Protein AF-A0A850CE57-F1 (afdb_monomer_lite)

Sequence (57 aa):
KAQGAQRIAAVCYFIAPGILCDTAIESARDAGVVHTGEPLGAAPELLDLIAKRAAEA

Structure (mmCIF, N/CA/C/O backbone):
data_AF-A0A850CE57-F1
#
_entry.id   AF-A0A850CE57-F1
#
loop_
_atom_site.group_PDB
_atom_site.id
_atom_site.type_symbol
_atom_site.label_atom_id
_atom_site.label_alt_id
_atom_site.label_comp_id
_atom_site.label_asym_id
_atom_site.label_entity_id
_atom_site.label_seq_id
_atom_site.pdbx_PDB_ins_code
_atom_site.Cartn_x
_atom_site.Cartn_y
_atom_site.Cartn_z
_atom_site.occupancy
_atom_site.B_iso_or_equiv
_atom_site.auth_seq_id
_atom_site.auth_comp_id
_atom_site.auth_asym_id
_atom_site.auth_atom_id
_atom_site.pdbx_PDB_model_num
ATOM 1 N N . LYS A 1 1 ? -6.886 15.783 28.350 1.00 65.31 1 LYS A N 1
ATOM 2 C CA . LYS A 1 1 ? -6.068 15.294 27.210 1.00 65.31 1 LYS A CA 1
ATOM 3 C C . LYS A 1 1 ? -7.016 14.954 26.066 1.00 65.31 1 LYS A C 1
ATOM 5 O O . LYS A 1 1 ? -8.069 14.401 26.354 1.00 65.31 1 LYS A O 1
ATOM 10 N N . ALA A 1 2 ? -6.698 15.323 24.823 1.00 80.38 2 ALA A N 1
ATOM 11 C CA . ALA A 1 2 ? -7.499 14.915 23.666 1.00 80.38 2 ALA A CA 1
ATOM 12 C C . ALA A 1 2 ? -7.396 13.392 23.477 1.00 80.38 2 ALA A C 1
ATOM 14 O O . ALA A 1 2 ? -6.334 12.825 23.722 1.00 80.38 2 ALA A O 1
ATOM 15 N N . GLN A 1 3 ? -8.486 12.740 23.069 1.00 87.62 3 GLN A N 1
ATOM 16 C CA . GLN A 1 3 ? -8.567 11.274 22.979 1.00 87.62 3 GLN A CA 1
ATOM 17 C C . GLN A 1 3 ? -7.790 10.679 21.784 1.00 87.62 3 GLN A C 1
ATOM 19 O O . GLN A 1 3 ? -7.699 9.464 21.669 1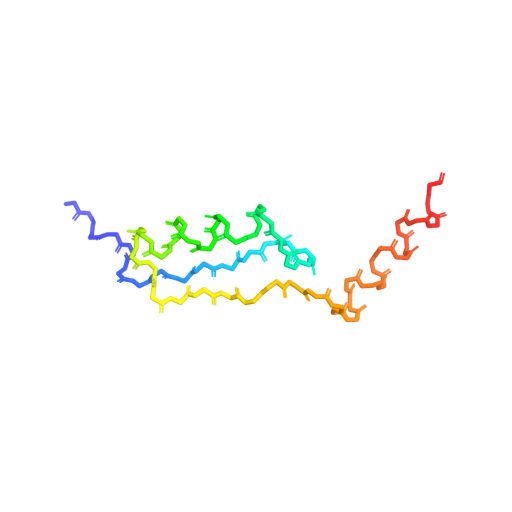.00 87.62 3 GLN A O 1
ATOM 24 N N . GLY A 1 4 ? -7.213 11.511 20.908 1.00 92.38 4 GLY A N 1
ATOM 25 C CA . GLY A 1 4 ? -6.546 11.060 19.683 1.00 92.38 4 GLY A CA 1
ATOM 26 C C . GLY A 1 4 ? -7.526 10.601 18.596 1.00 92.38 4 GLY A C 1
ATOM 27 O O . GLY A 1 4 ? -8.748 10.635 18.776 1.00 92.38 4 GLY A O 1
ATOM 28 N N . ALA A 1 5 ? -6.984 10.196 17.446 1.00 93.38 5 ALA A N 1
ATOM 29 C CA . ALA A 1 5 ? -7.775 9.595 16.376 1.00 93.38 5 ALA A CA 1
ATOM 30 C C . ALA A 1 5 ? -8.248 8.195 16.797 1.00 93.38 5 ALA A C 1
ATOM 32 O O . ALA A 1 5 ? -7.449 7.378 17.236 1.00 93.38 5 ALA A O 1
ATOM 33 N N . GLN A 1 6 ? -9.549 7.929 16.657 1.00 93.50 6 GLN A N 1
ATOM 34 C CA . GLN A 1 6 ? -10.171 6.689 17.149 1.00 93.50 6 GLN A CA 1
ATOM 35 C C . GLN A 1 6 ? -10.157 5.544 16.130 1.00 93.50 6 GLN A C 1
ATOM 37 O O . GLN A 1 6 ? -10.345 4.388 16.487 1.00 93.50 6 GLN A O 1
ATOM 42 N N . ARG A 1 7 ? -9.999 5.862 14.842 1.00 95.38 7 ARG A N 1
ATOM 43 C CA . ARG A 1 7 ? -9.987 4.891 13.743 1.00 95.38 7 ARG A CA 1
ATOM 44 C C . ARG A 1 7 ? -8.940 5.333 12.739 1.00 95.38 7 ARG A C 1
ATOM 46 O O . ARG A 1 7 ? -9.084 6.395 12.139 1.00 95.38 7 ARG A O 1
ATOM 53 N N . ILE A 1 8 ? -7.889 4.537 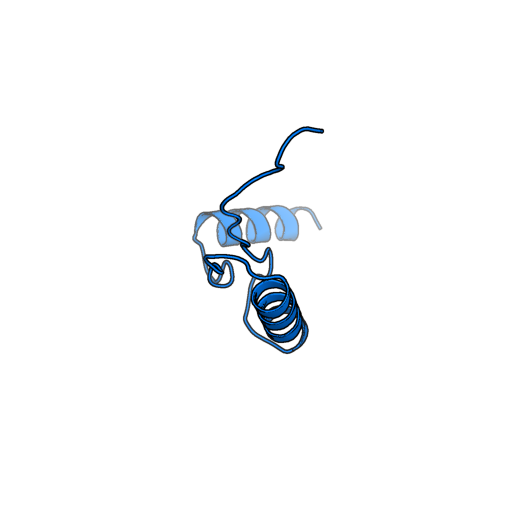12.601 1.00 96.56 8 ILE A N 1
ATOM 54 C CA . ILE A 1 8 ? -6.744 4.840 11.744 1.00 96.56 8 ILE A CA 1
ATOM 55 C C . ILE A 1 8 ? -6.678 3.768 10.666 1.00 96.56 8 ILE A C 1
ATOM 57 O O . ILE A 1 8 ? -6.678 2.584 10.984 1.00 96.56 8 ILE A O 1
ATOM 61 N N . ALA A 1 9 ? -6.629 4.185 9.406 1.00 97.00 9 ALA A N 1
ATOM 62 C CA . ALA A 1 9 ? -6.291 3.319 8.285 1.00 97.00 9 ALA A CA 1
ATOM 63 C C . ALA A 1 9 ? -4.873 3.656 7.813 1.00 97.00 9 ALA A C 1
ATOM 65 O O . ALA A 1 9 ? -4.470 4.819 7.858 1.00 97.00 9 ALA A O 1
ATOM 66 N N . ALA A 1 10 ? -4.133 2.650 7.358 1.00 95.56 10 ALA A N 1
ATOM 67 C CA . ALA A 1 10 ? -2.803 2.812 6.786 1.00 95.56 10 ALA A CA 1
ATOM 68 C C . ALA A 1 10 ? -2.818 2.420 5.307 1.00 95.56 10 ALA A C 1
ATOM 70 O O . ALA A 1 10 ? -3.398 1.406 4.936 1.00 95.56 10 ALA A O 1
ATOM 71 N N . VAL A 1 11 ? -2.165 3.206 4.459 1.00 94.44 11 VAL A N 1
ATOM 72 C CA . VAL A 1 11 ? -1.962 2.880 3.042 1.00 94.44 11 VAL A CA 1
ATOM 73 C C . VAL A 1 11 ? -0.471 2.946 2.770 1.00 94.44 11 VAL A C 1
ATOM 75 O O . VAL A 1 11 ? 0.200 3.871 3.233 1.00 94.44 11 VAL A O 1
ATOM 78 N N . CYS A 1 12 ? 0.058 1.951 2.065 1.00 89.62 12 CYS A N 1
ATOM 79 C CA . CYS A 1 12 ? 1.476 1.892 1.763 1.00 89.62 12 CYS A CA 1
ATOM 80 C C . CYS A 1 12 ? 1.772 2.565 0.412 1.00 89.62 12 CYS A C 1
ATOM 82 O O . CYS A 1 12 ? 1.040 2.409 -0.559 1.00 89.62 12 CYS A O 1
ATOM 84 N N . TYR A 1 13 ? 2.868 3.321 0.345 1.00 91.88 13 TYR A N 1
ATOM 85 C CA . TYR A 1 13 ? 3.335 3.973 -0.888 1.00 91.88 13 TYR A CA 1
ATOM 86 C C . TYR A 1 13 ? 4.320 3.086 -1.668 1.00 91.88 13 TYR A C 1
ATOM 88 O O . TYR A 1 13 ? 5.227 3.576 -2.341 1.00 91.88 13 TYR A O 1
ATOM 96 N N . PHE A 1 14 ? 4.169 1.764 -1.560 1.00 94.25 14 PHE A N 1
ATOM 97 C CA . PHE A 1 14 ? 4.940 0.816 -2.357 1.00 94.25 14 PHE A CA 1
ATOM 98 C C . PHE A 1 14 ? 4.236 0.564 -3.686 1.00 94.25 14 PHE A C 1
ATOM 100 O O . PHE A 1 14 ? 3.015 0.438 -3.744 1.00 94.25 14 PHE A O 1
ATOM 107 N N . ILE A 1 15 ? 5.021 0.474 -4.759 1.00 94.25 15 ILE A N 1
ATOM 108 C CA . ILE A 1 15 ? 4.509 0.200 -6.108 1.00 94.25 15 ILE A CA 1
ATOM 109 C C . ILE A 1 15 ? 4.124 -1.275 -6.248 1.00 94.25 15 ILE A C 1
ATOM 111 O O . ILE A 1 15 ? 3.161 -1.605 -6.925 1.00 94.25 15 ILE A O 1
ATOM 115 N N . ALA A 1 16 ? 4.858 -2.171 -5.593 1.00 93.12 16 ALA A N 1
ATOM 116 C CA . ALA A 1 16 ? 4.654 -3.608 -5.689 1.00 93.12 16 ALA A CA 1
ATOM 117 C C . ALA A 1 16 ? 4.718 -4.272 -4.303 1.00 93.12 16 ALA A C 1
ATOM 119 O O . ALA A 1 16 ? 5.313 -3.697 -3.383 1.00 93.12 16 ALA A O 1
ATOM 120 N N . PRO A 1 17 ? 4.142 -5.479 -4.153 1.00 93.06 17 PRO A N 1
ATOM 121 C CA . PRO A 1 17 ? 4.341 -6.314 -2.972 1.00 93.06 17 PRO A CA 1
ATOM 122 C C . PRO A 1 17 ? 5.814 -6.685 -2.751 1.00 93.06 17 PRO A C 1
ATOM 124 O O . PRO A 1 17 ? 6.647 -6.573 -3.655 1.00 93.06 17 PRO A O 1
ATOM 127 N N . GLY A 1 18 ? 6.121 -7.191 -1.558 1.00 94.81 18 GLY A N 1
ATOM 128 C CA . GLY A 1 18 ? 7.441 -7.695 -1.192 1.00 94.81 18 GLY A CA 1
ATOM 129 C C . GLY A 1 18 ? 7.799 -7.369 0.252 1.00 94.81 18 GLY A C 1
ATOM 130 O O . GLY A 1 18 ? 7.083 -6.630 0.920 1.00 94.81 18 GLY A O 1
ATOM 131 N N . ILE A 1 19 ? 8.959 -7.853 0.704 1.00 96.88 19 ILE A N 1
ATOM 132 C CA . ILE A 1 19 ? 9.360 -7.867 2.124 1.00 96.88 19 ILE A CA 1
ATOM 133 C C . ILE A 1 19 ? 9.121 -6.525 2.831 1.00 96.88 19 ILE A C 1
ATOM 135 O O . ILE A 1 19 ? 8.549 -6.496 3.911 1.00 96.88 19 ILE A O 1
ATOM 139 N N . LEU A 1 20 ? 9.528 -5.399 2.234 1.00 95.19 20 LEU A N 1
ATOM 140 C CA . LEU A 1 20 ? 9.349 -4.083 2.865 1.00 95.19 20 LEU A CA 1
ATOM 141 C C . LEU A 1 20 ? 7.878 -3.674 2.981 1.00 95.19 20 LEU A C 1
ATOM 143 O O . LEU A 1 20 ? 7.479 -3.083 3.983 1.00 95.19 20 LEU A O 1
ATOM 147 N N . CYS A 1 21 ? 7.085 -3.984 1.958 1.00 95.94 21 CYS A N 1
ATOM 148 C CA . CYS A 1 21 ? 5.659 -3.721 1.960 1.00 95.94 21 CYS A CA 1
ATOM 149 C C . CYS A 1 21 ? 4.943 -4.597 2.990 1.00 95.94 21 CYS A C 1
ATOM 151 O O . CYS A 1 21 ? 4.143 -4.090 3.775 1.00 95.94 21 CYS A O 1
ATOM 153 N N . ASP A 1 22 ? 5.273 -5.884 3.018 1.00 94.69 22 ASP A N 1
ATOM 154 C CA . ASP A 1 22 ? 4.648 -6.873 3.890 1.00 94.69 22 ASP A CA 1
ATOM 155 C C . ASP A 1 22 ? 4.950 -6.552 5.361 1.00 94.69 22 ASP A C 1
ATOM 157 O O . ASP A 1 22 ? 4.023 -6.387 6.152 1.00 94.69 22 ASP A O 1
ATOM 161 N N . THR A 1 23 ? 6.218 -6.292 5.703 1.00 96.25 23 THR A N 1
ATOM 162 C CA . THR A 1 23 ? 6.629 -5.888 7.059 1.00 96.25 23 THR A CA 1
ATOM 163 C C . THR A 1 23 ? 5.950 -4.591 7.511 1.00 96.25 23 THR A C 1
ATOM 165 O O . THR A 1 23 ? 5.559 -4.458 8.671 1.00 96.25 23 THR A O 1
ATOM 168 N N . ALA A 1 24 ? 5.789 -3.609 6.616 1.00 95.62 24 ALA A N 1
ATOM 169 C CA . ALA A 1 24 ? 5.114 -2.357 6.954 1.00 95.62 24 ALA A CA 1
ATOM 170 C C . ALA A 1 24 ? 3.615 -2.566 7.228 1.00 95.62 24 ALA A C 1
ATOM 172 O O . ALA A 1 24 ? 3.067 -1.976 8.161 1.00 95.62 24 ALA A O 1
ATOM 173 N N . ILE A 1 25 ? 2.955 -3.413 6.433 1.00 95.69 25 ILE A N 1
ATOM 174 C CA . ILE A 1 25 ? 1.545 -3.773 6.616 1.00 95.69 25 ILE A CA 1
ATOM 175 C C . ILE A 1 25 ? 1.353 -4.539 7.929 1.00 95.69 25 ILE A C 1
ATOM 177 O O . ILE A 1 25 ? 0.426 -4.227 8.677 1.00 95.69 25 ILE A O 1
ATOM 181 N N . GLU A 1 26 ? 2.225 -5.499 8.235 1.00 96.19 26 GLU A N 1
ATOM 182 C CA . GLU A 1 26 ? 2.202 -6.251 9.495 1.00 96.19 26 GLU A CA 1
ATOM 183 C C . GLU A 1 26 ? 2.379 -5.323 10.699 1.00 96.19 26 GLU A C 1
ATOM 185 O O . GLU A 1 26 ? 1.539 -5.314 11.596 1.00 96.19 26 GLU A O 1
ATOM 190 N N . SER A 1 27 ? 3.378 -4.438 10.665 1.00 96.38 27 SER A N 1
ATOM 191 C CA . SER A 1 27 ? 3.598 -3.460 11.735 1.00 96.38 27 SER A CA 1
ATOM 192 C C . SER A 1 27 ? 2.395 -2.531 11.947 1.00 96.38 27 SER A C 1
ATOM 194 O O . SER A 1 27 ? 2.051 -2.212 13.087 1.00 96.38 27 SER A O 1
ATOM 196 N N . ALA A 1 28 ? 1.720 -2.112 10.872 1.00 96.12 28 ALA A N 1
ATOM 197 C CA . ALA A 1 28 ? 0.514 -1.296 10.979 1.00 96.12 28 ALA A CA 1
ATOM 198 C C . ALA A 1 28 ? -0.643 -2.072 11.629 1.00 96.12 28 ALA A C 1
ATOM 200 O O . ALA A 1 28 ? -1.363 -1.523 12.466 1.00 96.12 28 ALA A O 1
ATOM 201 N N . ARG A 1 29 ? -0.813 -3.352 11.276 1.00 95.88 29 ARG A N 1
ATOM 202 C CA . ARG A 1 29 ? -1.825 -4.229 11.885 1.00 95.88 29 ARG A CA 1
ATOM 203 C C . ARG A 1 29 ? -1.569 -4.426 13.374 1.00 95.88 29 ARG A C 1
ATOM 205 O O . ARG A 1 29 ? -2.503 -4.260 14.154 1.00 95.88 29 ARG A O 1
ATOM 212 N N . ASP A 1 30 ? -0.323 -4.674 13.767 1.00 97.56 30 ASP A N 1
ATOM 213 C CA . ASP A 1 30 ? 0.070 -4.818 15.174 1.00 97.56 30 ASP A CA 1
ATOM 214 C C . ASP A 1 30 ? -0.191 -3.539 15.986 1.00 97.56 30 ASP A C 1
ATOM 216 O O . ASP A 1 30 ? -0.523 -3.598 17.170 1.00 97.56 30 ASP A O 1
ATOM 220 N N . ALA A 1 31 ? -0.114 -2.370 15.342 1.00 95.94 31 ALA A N 1
ATOM 221 C CA . ALA A 1 31 ? -0.459 -1.081 15.941 1.00 95.94 31 ALA A CA 1
ATOM 222 C C . ALA A 1 31 ? -1.978 -0.817 16.049 1.00 95.94 31 ALA A C 1
ATOM 224 O O . ALA A 1 31 ? -2.382 0.205 16.608 1.00 95.94 31 ALA A O 1
ATOM 225 N N . GLY A 1 32 ? -2.830 -1.710 15.534 1.00 96.38 32 GLY A N 1
ATOM 226 C CA . GLY A 1 32 ? -4.286 -1.630 15.669 1.00 96.38 32 GLY A CA 1
ATOM 227 C C . GLY A 1 32 ? -4.991 -0.774 14.614 1.00 96.38 32 GLY A C 1
ATOM 228 O O . GLY A 1 32 ? -6.075 -0.247 14.880 1.00 96.38 32 GLY A O 1
ATOM 229 N N . VAL A 1 33 ? -4.409 -0.608 13.419 1.00 97.19 33 VAL A N 1
ATOM 230 C CA . VAL A 1 33 ? -5.121 0.055 12.313 1.00 97.19 33 VAL A CA 1
ATOM 231 C C . VAL A 1 33 ? -6.369 -0.738 11.922 1.00 97.19 33 VAL A C 1
ATOM 233 O O . VAL A 1 33 ? -6.363 -1.965 11.860 1.00 97.19 33 VAL A O 1
ATOM 236 N N . VAL A 1 34 ? -7.456 -0.031 11.617 1.00 97.62 34 VAL A N 1
ATOM 237 C CA . VAL A 1 34 ? -8.738 -0.650 11.245 1.00 97.62 34 VAL A CA 1
ATOM 238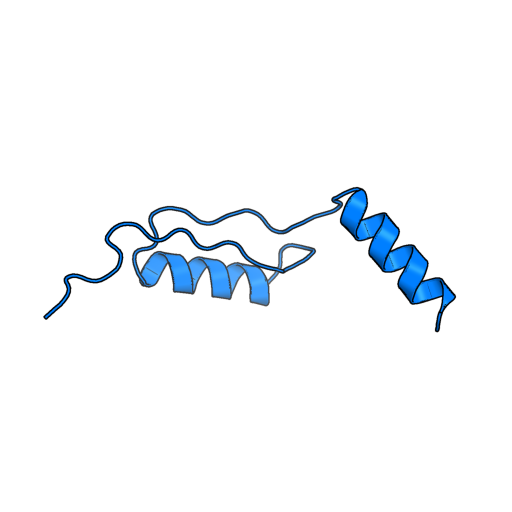 C C . VAL A 1 34 ? -8.753 -1.144 9.798 1.00 97.62 34 VAL A C 1
ATOM 240 O O . VAL A 1 34 ? -9.642 -1.900 9.415 1.00 97.62 34 VAL A O 1
ATOM 243 N N . HIS A 1 35 ? -7.801 -0.689 8.981 1.00 97.50 35 HIS A N 1
ATOM 244 C CA . HIS A 1 35 ? -7.674 -1.073 7.581 1.00 97.50 35 HIS A CA 1
ATOM 245 C C . HIS A 1 35 ? -6.250 -0.837 7.067 1.00 97.50 35 HIS A C 1
ATOM 247 O O . HIS A 1 35 ? -5.605 0.146 7.443 1.00 97.50 35 HIS A O 1
ATOM 253 N N . THR A 1 36 ? -5.804 -1.712 6.167 1.00 96.62 36 THR A N 1
ATOM 254 C CA . THR A 1 36 ? -4.571 -1.562 5.389 1.00 96.62 36 THR A CA 1
ATOM 255 C C . THR A 1 36 ? -4.908 -1.559 3.903 1.00 96.62 36 THR A C 1
ATOM 257 O O . THR A 1 36 ? -5.564 -2.496 3.448 1.00 96.62 36 THR A O 1
ATOM 260 N N . GLY A 1 37 ? -4.456 -0.549 3.163 1.00 94.19 37 GLY A N 1
ATOM 261 C CA . GLY A 1 37 ? -4.586 -0.499 1.707 1.00 94.19 37 GLY A CA 1
ATOM 262 C C . GLY A 1 37 ? -3.619 -1.448 0.993 1.00 94.19 37 GLY A C 1
ATOM 263 O O . GLY A 1 37 ? -2.582 -1.819 1.545 1.00 94.19 37 GLY A O 1
ATOM 264 N N . GLU A 1 38 ? -3.966 -1.821 -0.237 1.00 92.62 38 GLU A N 1
ATOM 265 C CA . GLU A 1 38 ? -3.080 -2.571 -1.133 1.00 92.62 38 GLU A CA 1
ATOM 266 C C . GLU A 1 38 ? -1.945 -1.677 -1.673 1.00 92.62 38 GLU A C 1
ATOM 268 O O . GLU A 1 38 ? -2.095 -0.449 -1.702 1.00 92.62 38 GLU A O 1
ATOM 273 N N . PRO A 1 39 ? -0.812 -2.262 -2.112 1.00 93.88 39 PRO A N 1
ATOM 274 C CA . PRO A 1 39 ? 0.216 -1.530 -2.847 1.00 93.88 39 PRO A CA 1
ATOM 275 C C . PRO A 1 39 ? -0.367 -0.820 -4.071 1.00 93.88 39 PRO A C 1
ATOM 277 O O . PRO A 1 39 ? -1.323 -1.296 -4.679 1.00 93.88 39 PRO A O 1
ATOM 280 N N . LEU A 1 40 ? 0.256 0.289 -4.473 1.00 93.75 40 LEU A N 1
ATOM 281 C CA . LEU A 1 40 ? -0.234 1.150 -5.556 1.00 93.75 40 LEU A CA 1
ATOM 282 C C . LEU A 1 40 ? -0.360 0.416 -6.899 1.00 93.75 40 LEU A C 1
ATOM 284 O O . LEU A 1 40 ? -1.186 0.781 -7.734 1.00 93.75 40 LEU A O 1
ATOM 288 N N . GLY A 1 41 ? 0.458 -0.615 -7.112 1.00 93.00 41 GLY A N 1
ATOM 289 C CA . GLY A 1 41 ? 0.402 -1.445 -8.303 1.00 93.00 41 GLY A CA 1
ATOM 290 C C . GLY A 1 41 ? 0.667 -0.656 -9.583 1.00 93.00 41 GLY A C 1
ATOM 291 O O . GLY A 1 41 ? 1.413 0.324 -9.619 1.00 93.00 41 GLY A O 1
ATOM 292 N N . ALA A 1 42 ? 0.029 -1.107 -10.659 1.00 94.25 42 ALA A N 1
ATOM 293 C CA . ALA A 1 42 ? 0.131 -0.518 -11.988 1.00 94.2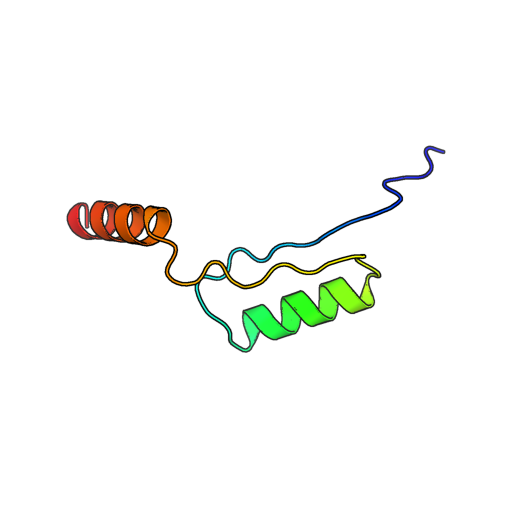5 42 ALA A CA 1
ATOM 294 C C . ALA A 1 42 ? -0.942 0.561 -12.227 1.00 94.25 42 ALA A C 1
ATOM 296 O O . ALA A 1 42 ? -1.627 0.539 -13.250 1.00 94.25 42 ALA A O 1
ATOM 297 N N . ALA A 1 43 ? -1.120 1.484 -11.277 1.00 93.75 43 ALA A N 1
ATOM 298 C CA . ALA A 1 43 ? -2.054 2.595 -11.444 1.00 93.75 43 ALA A CA 1
ATOM 299 C C . ALA A 1 43 ? -1.667 3.431 -12.688 1.00 93.75 43 ALA A C 1
ATOM 301 O O . ALA A 1 43 ? -0.505 3.845 -12.785 1.00 93.75 43 ALA A O 1
ATOM 302 N N . PRO A 1 44 ? -2.583 3.680 -13.645 1.00 94.69 44 PRO A N 1
ATOM 303 C CA . PRO A 1 44 ? -2.259 4.380 -14.892 1.00 94.69 44 PRO A CA 1
ATOM 304 C C . PRO A 1 44 ? -1.571 5.733 -14.671 1.00 94.69 44 PRO A C 1
ATOM 306 O O . PRO A 1 44 ? -0.562 6.032 -15.303 1.00 94.69 44 PRO A O 1
ATOM 309 N N . GLU A 1 45 ? -2.046 6.512 -13.701 1.00 95.38 45 GLU A N 1
ATOM 310 C 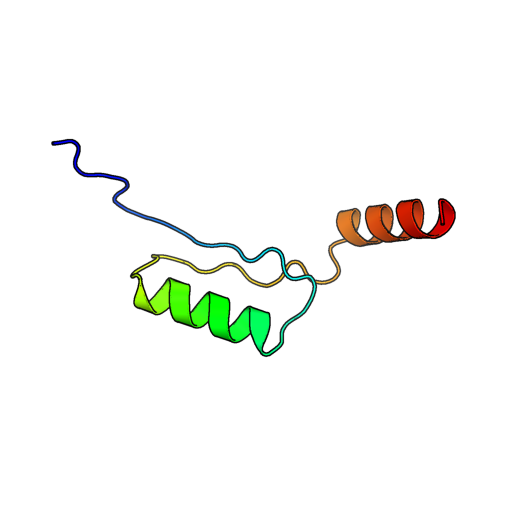CA . GLU A 1 45 ? -1.473 7.804 -13.326 1.00 95.38 45 GLU A CA 1
ATOM 311 C C . GLU A 1 45 ? -0.036 7.697 -12.793 1.00 95.38 45 GLU A C 1
ATOM 313 O O . GLU A 1 45 ? 0.774 8.609 -12.982 1.00 95.38 45 GLU A O 1
ATOM 318 N N . LEU A 1 46 ? 0.303 6.576 -12.150 1.00 94.81 46 LEU A N 1
ATOM 319 C CA . LEU A 1 46 ? 1.644 6.309 -11.643 1.00 94.81 46 LEU A CA 1
ATOM 320 C C . LEU A 1 46 ? 2.580 5.893 -12.780 1.00 94.81 46 LEU A C 1
ATOM 322 O O . LEU A 1 46 ? 3.722 6.348 -12.823 1.00 94.81 46 LEU A O 1
ATOM 326 N N . LEU A 1 47 ? 2.098 5.079 -13.722 1.00 95.62 47 LEU A N 1
ATOM 327 C CA . LEU A 1 47 ? 2.856 4.706 -14.917 1.00 95.62 47 LEU A CA 1
ATOM 328 C C . LEU A 1 47 ? 3.184 5.934 -15.773 1.00 95.62 47 LEU A C 1
ATOM 330 O O . LEU A 1 47 ? 4.338 6.112 -16.166 1.00 95.62 47 LEU A O 1
ATOM 334 N N . ASP A 1 48 ? 2.208 6.820 -15.981 1.00 96.38 48 ASP A N 1
ATOM 335 C CA . ASP A 1 48 ? 2.403 8.085 -16.694 1.00 96.38 48 ASP A CA 1
ATOM 336 C C . ASP A 1 48 ? 3.455 8.967 -16.010 1.00 96.38 48 ASP A C 1
ATOM 338 O O . ASP A 1 48 ? 4.295 9.582 -16.673 1.00 96.38 48 ASP A O 1
ATOM 342 N N . LEU A 1 49 ? 3.426 9.038 -14.675 1.00 95.88 49 LEU A N 1
ATOM 343 C CA . LEU A 1 49 ? 4.407 9.792 -13.900 1.00 95.88 49 LEU A CA 1
ATOM 344 C C . LEU A 1 49 ? 5.814 9.197 -14.038 1.00 95.88 49 LEU A C 1
ATOM 346 O O . LEU A 1 49 ? 6.767 9.940 -14.266 1.00 95.88 49 LEU A O 1
ATOM 350 N N . ILE A 1 50 ? 5.950 7.875 -13.920 1.00 95.44 50 ILE A N 1
ATOM 351 C CA . ILE A 1 50 ? 7.235 7.178 -14.057 1.00 95.44 50 ILE A CA 1
ATOM 352 C C . ILE A 1 50 ? 7.814 7.397 -15.457 1.00 95.44 50 ILE A C 1
ATOM 354 O O . ILE A 1 50 ? 8.988 7.739 -15.577 1.00 95.44 50 ILE A O 1
ATOM 358 N N . ALA A 1 51 ? 6.995 7.267 -16.504 1.00 96.56 51 ALA A N 1
ATOM 359 C CA . ALA A 1 51 ? 7.423 7.474 -17.885 1.00 96.56 51 ALA A CA 1
ATOM 360 C C . ALA A 1 51 ? 7.927 8.904 -18.125 1.00 96.56 51 ALA A C 1
ATOM 362 O O . ALA A 1 51 ? 8.994 9.090 -18.710 1.00 96.56 51 ALA A O 1
ATOM 363 N N . LYS A 1 52 ? 7.206 9.916 -17.621 1.00 97.94 52 LYS A N 1
ATOM 364 C CA . LYS A 1 52 ? 7.637 11.322 -17.699 1.00 97.94 52 LYS A CA 1
ATOM 365 C C . LYS A 1 52 ? 8.990 11.534 -17.025 1.00 97.94 52 LYS A C 1
ATOM 367 O O . LYS A 1 52 ? 9.872 12.134 -17.623 1.00 97.94 52 LYS A O 1
ATOM 372 N N . ARG A 1 53 ? 9.179 10.990 -15.819 1.00 97.06 53 ARG A N 1
ATOM 373 C CA . ARG A 1 53 ? 10.442 11.113 -15.071 1.0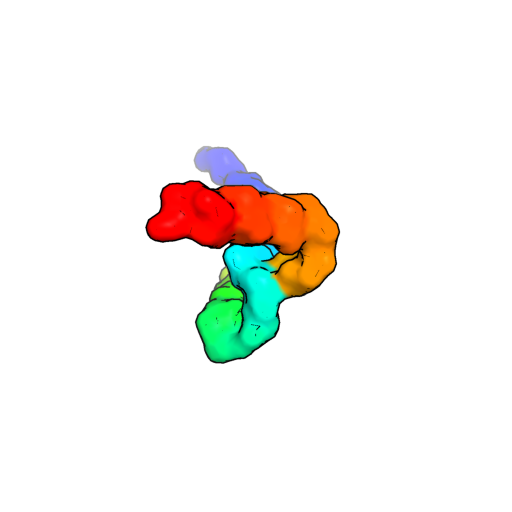0 97.06 53 ARG A CA 1
ATOM 374 C C . ARG A 1 53 ? 11.604 10.385 -15.735 1.00 97.06 53 ARG A C 1
ATOM 376 O O . ARG A 1 53 ? 12.717 10.888 -15.707 1.00 97.06 53 ARG A O 1
ATOM 383 N N . ALA A 1 54 ? 11.358 9.222 -16.331 1.00 97.38 54 ALA A N 1
ATOM 384 C CA . ALA A 1 54 ? 12.384 8.476 -17.051 1.00 97.38 54 ALA A CA 1
ATOM 385 C C . ALA A 1 54 ? 12.859 9.206 -18.318 1.00 97.38 54 ALA A C 1
ATOM 387 O O . ALA A 1 54 ? 14.016 9.070 -18.686 1.00 97.38 54 ALA A O 1
ATOM 388 N N . ALA A 1 55 ? 11.987 9.984 -18.967 1.00 96.94 55 ALA A N 1
ATOM 389 C CA . ALA A 1 55 ? 12.347 10.795 -20.129 1.00 96.94 55 ALA A CA 1
ATOM 390 C C . ALA A 1 55 ? 13.145 12.068 -19.776 1.00 96.94 55 ALA A C 1
ATOM 392 O O . ALA A 1 55 ? 13.751 12.666 -20.661 1.00 96.94 55 ALA A O 1
ATOM 393 N N . GLU A 1 56 ? 13.119 12.497 -18.511 1.00 95.31 56 GLU A N 1
ATOM 394 C CA . GLU A 1 56 ? 13.891 13.640 -17.998 1.00 95.31 56 GLU A CA 1
ATOM 395 C C . GLU A 1 56 ? 15.322 13.260 -17.562 1.00 95.31 56 GLU A C 1
ATOM 397 O O . GLU A 1 56 ? 16.129 14.157 -17.313 1.00 95.31 56 GLU A O 1
ATOM 402 N N . ALA A 1 57 ? 15.619 11.961 -17.435 1.00 72.69 57 ALA A N 1
ATOM 403 C CA . ALA A 1 57 ? 16.893 11.412 -16.959 1.00 72.69 57 ALA A CA 1
ATOM 404 C C . ALA A 1 57 ? 17.853 11.078 -18.110 1.00 72.69 57 ALA A C 1
ATOM 406 O O . ALA A 1 57 ? 19.074 11.275 -17.911 1.00 72.69 57 ALA A O 1
#

Radius of gyration: 15.41 Å; chains: 1; bounding box: 27×23×47 Å

Organism: NCBI:txid1076443

Secondary structure (DSSP, 8-state):
-----S--EE----SS-SHHHHHHHHHHHHTT-SEEPPP-TT-HHHHHHHHHHHHT-

Foldseek 3Di:
DDPPDPAAEEEDAAQDDDDVNVVVQVVVVVVPHPYYHDYPYPDVVVVVVVVVVVVVD

pLDDT: mean 93.92, std 5.51, range [65.31, 97.94]